Protein AF-A0A090W2B6-F1 (afdb_monomer_lite)

Foldseek 3Di:
DDDPPPPAQEKEKEFEFEQAPQQWGDWDQDCDDDPRHRFIGGDIDIDSDDDDPVVVVVVVCVDPQNPPFDWDKDWDDPAFPQPPDVRHTYGYTYIYIYGHDGDPTDRLVCVVVTRHPPVVVVVSVVVVD

InterPro domains:
  IPR015797 NUDIX hydrolase-like domain superfamily [SSF55811] (2-117)
  IPR029119 Adenine DNA glycosylase, C-terminal [PF14815] (16-124)
  IPR029119 Adenine DNA glycosylase, C-terminal [cd03431] (8-125)

Sequence (129 aa):
MKLKKLKVKQRYFNFLVFLSKDNKTILEKRKGKGIWQNLYQFPLIETDDNMAHNDFLKLVKAHSLLNGKTFELHQYNNVPKVHKLSHQHLNTTFWIVNIDLVENGVPFETITDYPVPILIGNFIEVFHF

Radius of gyration: 15.87 Å; chains: 1; bounding box: 38×32×52 Å

pLDDT: mean 79.12, std 14.89, range [37.44, 92.56]

Secondary structure (DSSP, 8-state):
----------EEEEEEEEEETTSEE--EE--SSSTTTT-EE--EEEESS---HHHHHHHHHHSTTTTT--EEEEE--SS---EEETTEEEEEEEEEEEES--TTPEEGGGGGGS---HHHHHHHHHHT-

Structure (mmCIF, N/CA/C/O backbone):
data_AF-A0A090W2B6-F1
#
_entry.id   AF-A0A090W2B6-F1
#
loop_
_atom_site.group_PDB
_atom_site.id
_atom_site.type_symbol
_atom_site.label_atom_id
_atom_site.label_alt_id
_atom_site.label_comp_id
_atom_site.label_asym_id
_atom_site.label_entity_id
_atom_site.label_seq_id
_atom_site.pdbx_PDB_ins_code
_atom_site.Cartn_x
_atom_site.Cartn_y
_atom_site.Cartn_z
_atom_site.occupancy
_atom_site.B_iso_or_equiv
_atom_site.auth_seq_id
_atom_site.auth_comp_id
_atom_site.auth_asym_id
_atom_site.auth_atom_id
_atom_site.pdbx_PDB_model_num
ATOM 1 N N . MET A 1 1 ? 26.112 -13.759 -34.110 1.00 40.75 1 MET A N 1
ATOM 2 C CA . MET A 1 1 ? 25.016 -14.370 -33.323 1.00 40.75 1 MET A CA 1
ATOM 3 C C . MET A 1 1 ? 24.517 -13.346 -32.305 1.00 40.75 1 MET A C 1
ATOM 5 O O . MET A 1 1 ? 25.321 -12.850 -31.528 1.00 40.75 1 MET A O 1
ATOM 9 N N . LYS A 1 2 ? 23.244 -12.929 -32.361 1.00 37.44 2 LYS A N 1
ATOM 10 C CA . LYS A 1 2 ? 22.683 -11.887 -31.476 1.00 37.44 2 LYS A CA 1
ATOM 11 C C . LYS A 1 2 ? 22.200 -12.525 -30.166 1.00 37.44 2 LYS A C 1
ATOM 13 O O . LYS A 1 2 ? 21.055 -12.961 -30.092 1.00 37.44 2 LYS A O 1
ATOM 18 N N . LEU A 1 3 ? 23.047 -12.573 -29.134 1.00 43.88 3 LEU A N 1
ATOM 19 C CA . LEU A 1 3 ? 22.583 -12.858 -27.772 1.00 43.88 3 LEU A CA 1
ATOM 20 C C . LEU A 1 3 ? 21.747 -11.661 -27.291 1.00 43.88 3 LEU A C 1
ATOM 22 O O . LEU A 1 3 ? 22.292 -10.630 -26.897 1.00 43.88 3 LEU A O 1
ATOM 26 N N . LYS A 1 4 ? 20.414 -11.775 -27.339 1.00 43.41 4 LYS A N 1
ATOM 27 C CA . LYS A 1 4 ? 19.516 -10.870 -26.608 1.00 43.41 4 LYS A CA 1
ATOM 28 C C . LYS A 1 4 ? 19.828 -11.047 -25.120 1.00 43.41 4 LYS A C 1
ATOM 30 O O . LYS A 1 4 ? 19.352 -11.997 -24.509 1.00 43.41 4 LYS A O 1
ATOM 35 N N . LYS A 1 5 ? 20.651 -10.159 -24.548 1.00 45.97 5 LYS A N 1
ATOM 36 C CA . LYS A 1 5 ? 20.820 -10.037 -23.094 1.00 45.97 5 LYS A CA 1
ATOM 37 C C . LYS A 1 5 ? 19.417 -9.969 -22.488 1.00 45.97 5 LYS A C 1
ATOM 39 O O . LYS A 1 5 ? 18.683 -9.022 -22.772 1.00 45.97 5 LYS A O 1
ATOM 44 N N . LEU A 1 6 ? 19.026 -10.986 -21.721 1.00 44.97 6 LEU A N 1
ATOM 45 C CA . LEU A 1 6 ? 17.820 -10.954 -20.899 1.00 44.97 6 LEU A CA 1
ATOM 46 C C . LEU A 1 6 ? 17.978 -9.750 -19.966 1.00 44.97 6 LEU A C 1
ATOM 48 O O . LEU A 1 6 ? 18.741 -9.812 -19.006 1.00 44.97 6 LEU A O 1
ATOM 52 N N . LYS A 1 7 ? 17.347 -8.616 -20.305 1.00 52.31 7 LYS A N 1
ATOM 53 C CA . LYS A 1 7 ? 17.281 -7.456 -19.414 1.00 52.31 7 LYS A CA 1
ATOM 54 C C . LYS A 1 7 ? 16.671 -7.969 -18.116 1.00 52.31 7 LYS A C 1
ATOM 56 O O . LYS A 1 7 ? 15.513 -8.387 -18.122 1.00 52.31 7 LYS A O 1
ATOM 61 N N . VAL A 1 8 ? 17.458 -7.989 -17.043 1.00 54.78 8 VAL A N 1
ATOM 62 C CA . VAL A 1 8 ? 16.961 -8.267 -15.696 1.00 54.78 8 VAL A CA 1
ATOM 63 C C . VAL A 1 8 ? 15.831 -7.272 -15.458 1.00 54.78 8 VAL A C 1
ATOM 65 O O . VAL A 1 8 ? 16.079 -6.070 -15.382 1.00 54.78 8 VAL A O 1
ATOM 68 N N . LYS A 1 9 ? 14.585 -7.754 -15.445 1.00 61.16 9 LYS A N 1
ATOM 69 C CA . LYS A 1 9 ? 13.432 -6.914 -15.130 1.00 61.16 9 LYS A CA 1
ATOM 70 C C . LYS A 1 9 ? 13.522 -6.606 -13.644 1.00 61.16 9 LYS A C 1
ATOM 72 O O . LYS A 1 9 ? 13.334 -7.501 -12.821 1.00 61.16 9 LYS A O 1
ATOM 77 N N . GLN A 1 10 ? 13.887 -5.374 -13.321 1.00 70.19 10 GLN A N 1
ATOM 78 C CA . GLN A 1 10 ? 13.761 -4.873 -11.963 1.00 70.19 10 GLN A CA 1
ATOM 79 C C . GLN A 1 10 ? 12.274 -4.644 -11.712 1.00 70.19 10 GLN A C 1
ATOM 81 O O . GLN A 1 10 ? 11.569 -4.147 -12.586 1.00 70.19 10 GLN A O 1
ATOM 86 N N . ARG A 1 11 ? 11.778 -5.090 -10.562 1.00 77.62 11 ARG A N 1
ATOM 87 C CA . ARG A 1 11 ? 10.401 -4.826 -10.149 1.00 77.62 11 ARG A CA 1
ATOM 88 C C . ARG A 1 11 ? 10.433 -4.077 -8.839 1.00 77.62 11 ARG A C 1
ATOM 90 O O . ARG A 1 11 ? 11.112 -4.499 -7.899 1.00 77.62 11 ARG A O 1
ATOM 97 N N . TYR A 1 12 ? 9.696 -2.982 -8.797 1.00 83.88 12 TYR A N 1
ATOM 98 C CA . TYR A 1 12 ? 9.576 -2.129 -7.632 1.00 83.88 12 TYR A CA 1
ATOM 99 C C . TYR A 1 12 ? 8.179 -2.299 -7.060 1.00 83.88 12 TYR A C 1
ATOM 101 O O . TYR A 1 12 ? 7.176 -2.051 -7.723 1.00 83.88 12 TYR A O 1
ATOM 109 N N . PHE A 1 13 ? 8.130 -2.811 -5.842 1.00 86.62 13 PHE A N 1
ATOM 110 C CA . PHE A 1 13 ? 6.922 -3.102 -5.099 1.00 86.62 13 PHE A CA 1
ATOM 111 C C . PHE A 1 13 ? 6.728 -1.982 -4.088 1.00 86.62 13 PHE A C 1
ATOM 113 O O . PHE A 1 13 ? 7.403 -1.938 -3.059 1.00 86.62 13 PHE A O 1
ATOM 120 N N . ASN A 1 14 ? 5.828 -1.060 -4.408 1.00 89.19 14 ASN A N 1
ATOM 121 C CA . ASN A 1 14 ? 5.526 0.087 -3.570 1.00 89.19 14 ASN A CA 1
ATOM 122 C C . ASN A 1 14 ? 4.269 -0.203 -2.749 1.00 89.19 14 ASN A C 1
ATOM 124 O O . ASN A 1 14 ? 3.153 -0.067 -3.250 1.00 89.19 14 ASN A O 1
ATOM 128 N N . PHE A 1 15 ? 4.453 -0.646 -1.509 1.00 90.75 15 PHE A N 1
ATOM 129 C CA . PHE A 1 15 ? 3.357 -0.904 -0.580 1.00 90.75 15 PHE A CA 1
ATOM 130 C C . PHE A 1 15 ? 2.839 0.412 -0.004 1.00 90.75 15 PHE A C 1
ATOM 132 O O . PHE A 1 15 ? 3.619 1.202 0.526 1.00 90.75 15 PHE A O 1
ATOM 139 N N . LEU A 1 16 ? 1.531 0.630 -0.098 1.00 92.00 16 LEU A N 1
ATOM 140 C CA . LEU A 1 16 ? 0.827 1.786 0.440 1.00 92.00 16 LEU A CA 1
ATOM 141 C C . LEU A 1 16 ? 0.228 1.429 1.799 1.00 92.00 16 LEU A C 1
ATOM 143 O O . LEU A 1 16 ? -0.776 0.726 1.890 1.00 92.00 16 LEU A O 1
ATOM 147 N N . VAL A 1 17 ? 0.846 1.919 2.861 1.00 91.81 17 VAL A N 1
ATOM 148 C CA . VAL A 1 17 ? 0.386 1.736 4.234 1.00 91.81 17 VAL A CA 1
ATOM 149 C C . VAL A 1 17 ? -0.529 2.899 4.572 1.00 91.81 17 VAL A C 1
ATOM 151 O O . VAL A 1 17 ? -0.070 4.007 4.836 1.00 91.81 17 VAL A O 1
ATOM 154 N N . PHE A 1 18 ? -1.832 2.656 4.524 1.00 91.88 18 PHE A N 1
ATOM 155 C CA . PHE A 1 18 ? -2.822 3.668 4.872 1.00 91.88 18 PHE A CA 1
ATOM 156 C C . PHE A 1 18 ? -2.901 3.804 6.387 1.00 91.88 18 PHE A C 1
ATOM 158 O O . PHE A 1 18 ? -3.042 2.794 7.076 1.00 91.88 18 PHE A O 1
ATOM 165 N N . LEU A 1 19 ? -2.836 5.037 6.874 1.00 91.50 19 LEU A N 1
ATOM 166 C CA . LEU A 1 19 ? -3.072 5.386 8.267 1.00 91.50 19 LEU A CA 1
ATOM 167 C C . LEU A 1 19 ? -4.182 6.424 8.304 1.00 91.50 19 LEU A C 1
ATOM 169 O O . LEU A 1 19 ? -3.994 7.574 7.899 1.00 91.50 19 LEU A O 1
ATOM 173 N N . SER A 1 20 ? -5.361 5.988 8.736 1.00 91.69 20 SER A N 1
ATOM 174 C CA . SER A 1 20 ? -6.463 6.900 8.997 1.00 91.69 20 SER A CA 1
ATOM 175 C C . SER A 1 20 ? -6.362 7.523 10.388 1.00 91.69 20 SER A C 1
ATOM 177 O O . SER A 1 20 ? -5.716 6.969 11.280 1.00 91.69 20 SER A O 1
ATOM 179 N N . LYS A 1 21 ? -7.058 8.643 10.613 1.00 89.44 21 LYS A N 1
ATOM 180 C CA . LYS A 1 21 ? -7.152 9.261 11.950 1.00 89.44 21 LYS A CA 1
ATOM 181 C C . LYS A 1 21 ? -7.764 8.337 13.005 1.00 89.44 21 LYS A C 1
ATOM 183 O O . LYS A 1 21 ? -7.500 8.505 14.189 1.00 89.44 21 LYS A O 1
ATOM 188 N N . ASP A 1 22 ? -8.576 7.373 12.581 1.00 89.81 22 ASP A N 1
ATOM 189 C CA . ASP A 1 22 ? -9.164 6.336 13.426 1.00 89.81 22 ASP A CA 1
ATOM 190 C C . ASP A 1 22 ? -8.301 5.060 13.529 1.00 89.81 22 ASP A C 1
ATOM 192 O O . ASP A 1 22 ? -8.822 3.998 13.861 1.00 89.81 22 ASP A O 1
ATOM 196 N N . ASN A 1 23 ? -6.993 5.154 13.251 1.00 88.94 23 ASN A N 1
ATOM 197 C CA . ASN A 1 23 ? -6.020 4.056 13.320 1.00 88.94 23 ASN A CA 1
ATOM 198 C C . ASN A 1 23 ? -6.418 2.823 12.493 1.00 88.94 23 ASN A C 1
ATOM 200 O O . ASN A 1 23 ? -6.208 1.678 12.904 1.00 88.94 23 ASN A O 1
ATOM 204 N N . LYS A 1 24 ? -6.984 3.039 11.302 1.00 91.56 24 LYS A N 1
ATOM 205 C CA . LYS A 1 24 ? -7.286 1.969 10.348 1.00 91.56 24 LYS A CA 1
ATOM 206 C C . LYS A 1 24 ? -6.357 1.997 9.148 1.00 91.56 24 LYS A C 1
ATOM 208 O O . LYS A 1 24 ? -5.812 3.029 8.761 1.00 91.56 24 LYS A O 1
ATOM 213 N N . THR A 1 25 ? -6.240 0.831 8.528 1.00 92.19 25 THR A N 1
ATOM 214 C CA . THR A 1 25 ? -5.490 0.610 7.298 1.00 92.19 25 THR A CA 1
ATOM 215 C C . THR A 1 25 ? -6.298 -0.179 6.280 1.00 92.19 25 THR A C 1
ATOM 217 O O . THR A 1 25 ? -7.362 -0.707 6.589 1.00 92.19 25 THR A O 1
ATOM 220 N N . ILE A 1 26 ? -5.770 -0.311 5.068 1.00 92.00 26 ILE A N 1
ATOM 221 C CA . ILE A 1 26 ? -6.351 -1.146 4.016 1.00 92.00 26 ILE A CA 1
ATOM 222 C C . ILE A 1 26 ? -5.492 -2.393 3.858 1.00 92.00 26 ILE A C 1
ATOM 224 O O . ILE A 1 26 ? -4.279 -2.293 3.685 1.00 92.00 26 ILE A O 1
ATOM 228 N N . LEU A 1 27 ? -6.134 -3.560 3.850 1.00 90.44 27 LEU A N 1
ATOM 229 C CA . LEU A 1 27 ? -5.514 -4.815 3.447 1.00 90.44 27 LEU A CA 1
ATOM 230 C C . LEU A 1 27 ? -6.302 -5.437 2.301 1.00 90.44 27 LEU A C 1
ATOM 232 O O . LEU A 1 27 ? -7.529 -5.509 2.325 1.00 90.44 27 LEU A O 1
ATOM 236 N N . GLU A 1 28 ? -5.581 -5.961 1.321 1.00 89.88 28 GLU A N 1
ATOM 237 C CA . GLU A 1 28 ? -6.136 -6.683 0.191 1.00 89.88 28 GLU A CA 1
ATOM 238 C C . GLU A 1 28 ? -5.641 -8.126 0.208 1.00 89.88 28 GLU A C 1
ATOM 240 O O . GLU A 1 28 ? -4.446 -8.412 0.331 1.00 89.88 28 GLU A O 1
ATOM 245 N N . LYS A 1 29 ? -6.571 -9.072 0.053 1.00 88.94 29 LYS A N 1
ATOM 246 C CA . LYS A 1 29 ? -6.217 -10.484 -0.079 1.00 88.94 29 LYS A CA 1
ATOM 247 C C . LYS A 1 29 ? -5.702 -10.752 -1.485 1.00 88.94 29 LYS A C 1
ATOM 249 O O . LYS A 1 29 ? -6.423 -10.588 -2.473 1.00 88.94 29 LYS A O 1
ATOM 254 N N . ARG A 1 30 ? -4.472 -11.245 -1.589 1.00 84.81 30 ARG A N 1
ATOM 255 C CA . ARG A 1 30 ? -3.848 -11.545 -2.875 1.00 84.81 30 ARG A CA 1
ATOM 256 C C . ARG A 1 30 ? -4.459 -12.815 -3.485 1.00 84.81 30 ARG A C 1
ATOM 258 O O . ARG A 1 30 ? -4.242 -13.929 -3.009 1.00 84.81 30 ARG A O 1
ATOM 265 N N . LYS A 1 31 ? -5.211 -12.649 -4.579 1.00 78.44 31 LYS A N 1
ATOM 266 C CA . LYS A 1 31 ? -5.887 -13.748 -5.305 1.00 78.44 31 LYS A CA 1
ATOM 267 C C . LYS A 1 31 ? -5.032 -14.408 -6.402 1.00 78.44 31 LYS A C 1
ATOM 269 O O . LYS A 1 31 ? -5.463 -15.380 -7.013 1.00 78.44 31 LYS A O 1
ATOM 274 N N . GLY A 1 32 ? -3.835 -13.886 -6.679 1.00 76.62 32 GLY A N 1
ATOM 275 C CA . GLY A 1 32 ? -2.955 -14.391 -7.740 1.00 76.62 32 GLY A CA 1
ATOM 276 C C . GLY A 1 32 ? -2.184 -15.661 -7.360 1.00 76.62 32 GLY A C 1
ATOM 277 O O . GLY A 1 32 ? -1.883 -15.881 -6.189 1.00 76.62 32 GLY A O 1
ATOM 278 N N . LYS A 1 33 ? -1.795 -16.463 -8.362 1.00 66.94 33 LYS A N 1
ATOM 279 C CA . LYS A 1 33 ? -0.889 -17.614 -8.184 1.00 66.94 33 LYS A CA 1
ATOM 280 C C . LYS A 1 33 ? 0.518 -17.122 -7.806 1.00 66.94 33 LYS A C 1
ATOM 282 O O . LYS A 1 33 ? 1.056 -16.234 -8.467 1.00 66.94 33 LYS A O 1
ATOM 287 N N . GLY A 1 34 ? 1.113 -17.667 -6.745 1.00 68.94 34 GLY A N 1
ATOM 288 C CA . GLY A 1 34 ? 2.475 -17.331 -6.306 1.00 68.94 34 GLY A CA 1
ATOM 289 C C . GLY A 1 34 ? 2.721 -17.602 -4.820 1.00 68.94 34 GLY A C 1
ATOM 290 O O . GLY A 1 34 ? 1.835 -18.079 -4.122 1.00 68.94 34 GLY A O 1
ATOM 291 N N . ILE A 1 35 ? 3.916 -17.247 -4.332 1.00 65.75 35 ILE A N 1
ATOM 292 C CA . ILE A 1 35 ? 4.361 -17.503 -2.944 1.00 65.75 35 ILE A CA 1
ATOM 293 C C . ILE A 1 35 ? 3.524 -16.794 -1.865 1.00 65.75 35 ILE A C 1
ATOM 295 O O . ILE A 1 35 ? 3.564 -17.185 -0.707 1.00 65.75 35 ILE A O 1
ATOM 299 N N . TRP A 1 36 ? 2.763 -15.764 -2.243 1.00 74.12 36 TRP A N 1
ATOM 300 C CA . TRP A 1 36 ? 1.884 -15.003 -1.345 1.00 74.12 36 TRP A CA 1
ATOM 301 C C . TRP A 1 36 ? 0.402 -15.166 -1.690 1.00 74.12 36 TRP A C 1
ATOM 303 O O . TRP A 1 36 ? -0.410 -14.287 -1.414 1.00 74.12 36 TRP A O 1
ATOM 313 N N . GLN A 1 37 ? 0.033 -16.259 -2.360 1.00 80.38 37 GLN A N 1
ATOM 314 C CA . GLN A 1 37 ? -1.371 -16.564 -2.621 1.00 80.38 37 GLN A CA 1
ATOM 315 C C . GLN A 1 37 ? -2.132 -16.729 -1.297 1.00 80.38 37 GLN A C 1
ATOM 317 O O . GLN A 1 37 ? -1.634 -17.365 -0.375 1.00 80.38 37 GLN A O 1
ATOM 322 N N . ASN A 1 38 ? -3.347 -16.177 -1.220 1.00 84.75 38 ASN A N 1
ATOM 323 C CA . ASN A 1 38 ? -4.208 -16.177 -0.029 1.00 84.75 38 ASN A CA 1
ATOM 324 C C . ASN A 1 38 ? -3.685 -15.397 1.186 1.00 84.75 38 ASN A C 1
ATOM 326 O O . ASN A 1 38 ? -4.366 -15.404 2.211 1.00 84.75 38 ASN A O 1
ATOM 330 N N . LEU A 1 39 ? -2.559 -14.690 1.065 1.00 89.19 39 LEU A N 1
ATOM 331 C CA . LEU A 1 39 ? -2.083 -13.781 2.102 1.00 89.19 39 LEU A CA 1
ATOM 332 C C . LEU A 1 39 ? -2.685 -12.386 1.929 1.00 89.19 39 LEU A C 1
ATOM 334 O O . LEU A 1 39 ? -3.030 -11.965 0.818 1.00 89.19 39 LEU A O 1
ATOM 338 N N . TYR A 1 40 ? -2.802 -11.681 3.046 1.00 90.81 40 TYR A N 1
ATOM 339 C CA . TYR A 1 40 ? -3.202 -10.283 3.090 1.00 90.81 40 TYR A CA 1
ATOM 340 C C . TYR A 1 40 ? -1.972 -9.399 2.923 1.00 90.81 40 TYR A C 1
ATOM 342 O O . TYR A 1 40 ? -0.901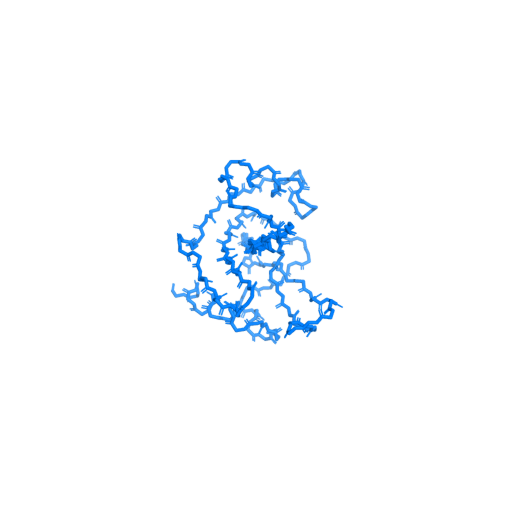 -9.687 3.453 1.00 90.81 40 TYR A O 1
ATOM 350 N N . GLN A 1 41 ? -2.118 -8.331 2.152 1.00 90.56 41 GLN A N 1
ATOM 351 C CA . GLN A 1 41 ? -1.060 -7.357 1.936 1.00 90.56 41 GLN A CA 1
ATOM 352 C C . GLN A 1 41 ? -1.638 -5.949 1.867 1.00 90.56 41 GLN A C 1
ATOM 354 O O . GLN A 1 41 ? -2.812 -5.775 1.551 1.00 90.56 41 GLN A O 1
ATOM 359 N N . PHE A 1 42 ? -0.803 -4.946 2.115 1.00 91.75 42 PHE A N 1
ATOM 360 C CA . PHE A 1 42 ? -1.149 -3.564 1.806 1.00 91.75 42 PHE A CA 1
ATOM 361 C C . PHE A 1 42 ? -1.374 -3.377 0.297 1.00 91.75 42 PHE A C 1
ATOM 363 O O . PHE A 1 42 ? -0.749 -4.102 -0.494 1.00 91.75 42 PHE A O 1
ATOM 370 N N . PRO A 1 43 ? -2.208 -2.403 -0.116 1.00 91.25 43 PRO A N 1
ATOM 371 C CA . PRO A 1 43 ? -2.335 -2.029 -1.516 1.00 91.25 43 PRO A CA 1
ATOM 372 C C . PRO A 1 43 ? -0.967 -1.758 -2.131 1.00 91.25 43 PRO A C 1
ATOM 374 O O . PRO A 1 43 ? -0.118 -1.089 -1.542 1.00 91.25 43 PRO A O 1
ATOM 377 N N . LEU A 1 44 ? -0.732 -2.335 -3.302 1.00 89.00 44 LEU A N 1
ATOM 378 C CA . LEU A 1 44 ? 0.582 -2.387 -3.930 1.00 89.00 44 LEU A CA 1
ATOM 379 C C . LEU A 1 44 ? 0.535 -1.693 -5.287 1.00 89.00 44 LEU A C 1
ATOM 381 O O . LEU A 1 44 ? -0.270 -2.059 -6.139 1.00 89.00 44 LEU A O 1
ATOM 385 N N . ILE A 1 45 ? 1.468 -0.770 -5.518 1.00 88.94 45 ILE A N 1
ATOM 386 C CA . ILE A 1 45 ? 1.736 -0.213 -6.845 1.00 88.94 45 ILE A CA 1
ATOM 387 C C . ILE A 1 45 ? 3.045 -0.808 -7.370 1.00 88.94 45 ILE A C 1
ATOM 389 O O . ILE A 1 45 ? 4.132 -0.540 -6.849 1.00 88.94 45 ILE A O 1
ATOM 393 N N . GLU A 1 46 ? 2.942 -1.628 -8.412 1.00 85.81 46 GLU A N 1
ATOM 394 C CA . GLU A 1 46 ? 4.100 -2.185 -9.111 1.00 85.81 46 GLU A CA 1
ATOM 395 C C . GLU A 1 46 ? 4.617 -1.181 -10.152 1.00 85.81 46 GLU A C 1
ATOM 397 O O . GLU A 1 46 ? 3.857 -0.720 -11.003 1.00 85.81 46 GLU A O 1
ATOM 402 N N . THR A 1 47 ? 5.912 -0.857 -10.104 1.00 83.94 47 THR A N 1
ATOM 403 C CA . THR A 1 47 ? 6.584 -0.050 -11.135 1.00 83.94 47 THR A CA 1
ATOM 404 C C . THR A 1 47 ? 7.759 -0.813 -11.749 1.00 83.94 47 THR A C 1
ATOM 406 O O . THR A 1 47 ? 8.428 -1.615 -11.089 1.00 83.94 47 THR A O 1
ATOM 409 N N . ASP A 1 48 ? 8.005 -0.584 -13.041 1.00 79.81 48 ASP A N 1
ATOM 410 C CA . ASP A 1 48 ? 9.117 -1.204 -13.777 1.00 79.81 48 ASP A CA 1
ATOM 411 C C . ASP A 1 48 ? 10.475 -0.526 -13.505 1.00 79.81 48 ASP A C 1
ATOM 413 O O . ASP A 1 48 ? 11.517 -1.094 -13.826 1.00 79.81 48 ASP A O 1
ATOM 417 N N . ASP A 1 49 ? 10.473 0.673 -12.912 1.00 75.19 49 ASP A N 1
ATOM 418 C CA . ASP A 1 49 ? 11.675 1.451 -12.595 1.00 75.19 49 ASP A CA 1
ATOM 419 C C . ASP A 1 49 ? 11.528 2.214 -11.262 1.00 75.19 49 ASP A C 1
ATOM 421 O O . ASP A 1 49 ? 10.421 2.311 -10.708 1.00 75.19 49 ASP A O 1
ATOM 425 N N . ASN A 1 50 ? 12.643 2.745 -10.746 1.00 71.50 50 ASN A N 1
ATOM 426 C CA . ASN A 1 50 ? 12.652 3.603 -9.568 1.00 71.50 50 ASN A CA 1
ATOM 427 C C . ASN A 1 50 ? 12.141 4.988 -9.973 1.00 71.50 50 ASN A C 1
ATOM 429 O O . ASN A 1 50 ? 12.856 5.796 -10.565 1.00 71.50 50 ASN A O 1
ATOM 433 N N . MET A 1 51 ? 10.873 5.242 -9.683 1.00 76.75 51 MET A N 1
ATOM 434 C CA . MET A 1 51 ? 10.230 6.496 -10.032 1.00 76.75 51 MET A CA 1
ATOM 435 C C . MET A 1 51 ? 10.531 7.565 -8.977 1.00 76.75 51 MET A C 1
ATOM 437 O O . MET A 1 51 ? 10.490 7.299 -7.776 1.00 76.75 51 MET A O 1
ATOM 441 N N . ALA A 1 52 ? 10.787 8.797 -9.421 1.00 82.44 52 ALA A N 1
ATOM 442 C CA . ALA A 1 52 ? 10.934 9.928 -8.515 1.00 82.44 52 ALA A CA 1
ATOM 443 C C . ALA A 1 52 ? 9.661 10.117 -7.673 1.00 82.44 52 ALA A C 1
ATOM 445 O O . ALA A 1 52 ? 8.546 9.938 -8.171 1.00 82.44 52 ALA A O 1
ATOM 446 N N . HIS A 1 53 ? 9.824 10.549 -6.419 1.00 83.06 53 HIS A N 1
ATOM 447 C CA . HIS A 1 53 ? 8.724 10.745 -5.466 1.00 83.06 53 HIS A CA 1
ATOM 448 C C . HIS A 1 53 ? 7.533 11.503 -6.071 1.00 83.06 53 HIS A C 1
ATOM 450 O O . HIS A 1 53 ? 6.385 11.105 -5.905 1.00 83.06 53 HIS A O 1
ATOM 456 N N . ASN A 1 54 ? 7.807 12.576 -6.818 1.00 85.69 54 ASN A N 1
ATOM 457 C CA . ASN A 1 54 ? 6.772 13.446 -7.368 1.00 85.69 54 ASN A CA 1
ATOM 458 C C . ASN A 1 54 ? 5.939 12.772 -8.473 1.00 85.69 54 ASN A C 1
ATOM 460 O O . ASN A 1 54 ? 4.753 13.063 -8.620 1.00 85.69 54 ASN A O 1
ATOM 464 N N . ASP A 1 55 ? 6.543 11.871 -9.249 1.00 87.31 55 ASP A N 1
ATOM 465 C CA . ASP A 1 55 ? 5.835 11.101 -10.273 1.00 87.31 55 ASP A CA 1
ATOM 466 C C . ASP A 1 55 ? 5.088 9.920 -9.653 1.00 87.31 55 ASP A C 1
ATOM 468 O O . ASP A 1 55 ? 3.935 9.667 -10.009 1.00 87.31 55 ASP A O 1
ATOM 472 N N . PHE A 1 56 ? 5.679 9.276 -8.641 1.00 87.75 56 PHE A N 1
ATOM 473 C CA . PHE A 1 56 ? 4.989 8.253 -7.864 1.00 87.75 56 PHE A CA 1
ATOM 474 C C . PHE A 1 56 ? 3.754 8.830 -7.156 1.00 87.75 56 PHE A C 1
ATOM 476 O O . PHE A 1 56 ? 2.678 8.241 -7.216 1.00 87.75 56 PHE A O 1
ATOM 483 N N . LEU A 1 57 ? 3.853 10.038 -6.592 1.00 88.19 57 LEU A N 1
ATOM 484 C CA . LEU A 1 57 ? 2.723 10.743 -5.988 1.00 88.19 57 LEU A CA 1
ATOM 485 C C . LEU A 1 57 ? 1.558 10.932 -6.972 1.00 88.19 57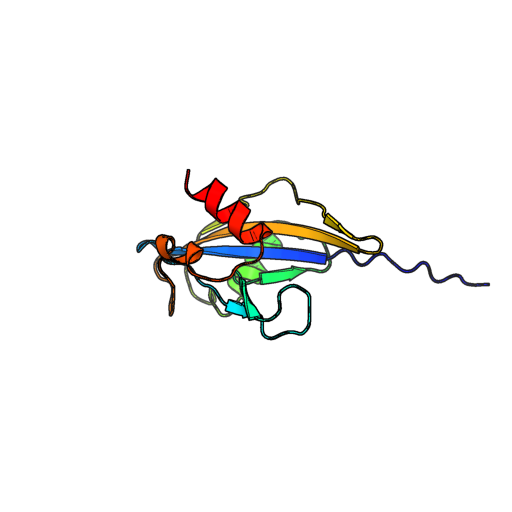 LEU A C 1
ATOM 487 O O . LEU A 1 57 ? 0.404 10.827 -6.567 1.00 88.19 57 LEU A O 1
ATOM 491 N N . LYS A 1 58 ? 1.820 11.174 -8.264 1.00 88.69 58 LYS A N 1
ATOM 492 C CA . LYS A 1 58 ? 0.753 11.263 -9.280 1.00 88.69 58 LYS A CA 1
ATOM 493 C C . LYS A 1 58 ? 0.048 9.920 -9.472 1.00 88.69 58 LYS A C 1
ATOM 495 O O . LYS A 1 58 ? -1.176 9.901 -9.558 1.00 88.69 58 LYS A O 1
ATOM 500 N N . LEU A 1 59 ? 0.796 8.811 -9.499 1.00 88.50 59 LEU A N 1
ATOM 501 C CA . LEU A 1 59 ? 0.223 7.460 -9.575 1.00 88.50 59 LEU A CA 1
ATOM 502 C C . LEU A 1 59 ? -0.633 7.148 -8.347 1.00 88.50 59 LEU A C 1
ATOM 504 O O . LEU A 1 59 ? -1.746 6.651 -8.485 1.00 88.50 59 LEU A O 1
ATOM 508 N N . VAL A 1 60 ? -0.140 7.496 -7.157 1.00 88.75 60 VAL A N 1
ATOM 509 C CA . VAL A 1 60 ? -0.867 7.327 -5.894 1.00 88.75 60 VAL A CA 1
ATOM 510 C C . VAL A 1 60 ? -2.149 8.168 -5.887 1.00 88.75 60 VAL A C 1
ATOM 512 O O . VAL A 1 60 ? -3.205 7.652 -5.543 1.00 88.75 60 VAL A O 1
ATOM 515 N N . LYS A 1 61 ? -2.102 9.427 -6.346 1.00 88.00 61 LYS A N 1
ATOM 516 C CA . LYS A 1 61 ? -3.293 10.292 -6.483 1.00 88.00 61 LYS A CA 1
ATOM 517 C C . LYS A 1 61 ? -4.326 9.737 -7.465 1.00 88.00 61 LYS A C 1
ATOM 519 O O . LYS A 1 61 ? -5.519 9.915 -7.251 1.00 88.00 61 LYS A O 1
ATOM 524 N N . ALA A 1 62 ? -3.875 9.079 -8.531 1.00 87.44 62 ALA A N 1
ATOM 525 C CA . ALA A 1 62 ? -4.745 8.432 -9.510 1.00 87.44 62 ALA A CA 1
ATOM 526 C C . ALA A 1 62 ? -5.246 7.046 -9.057 1.00 87.44 62 ALA A C 1
ATOM 528 O O . ALA A 1 62 ? -6.095 6.453 -9.725 1.00 87.44 62 ALA A O 1
ATOM 529 N N . HIS A 1 63 ? -4.731 6.513 -7.945 1.00 88.00 63 HIS A N 1
ATOM 530 C CA . HIS A 1 63 ? -5.140 5.219 -7.417 1.00 88.00 63 HIS A CA 1
ATOM 531 C C . HIS A 1 63 ? -6.599 5.273 -6.953 1.00 88.00 63 HIS A C 1
ATOM 533 O O . HIS A 1 63 ? -7.014 6.220 -6.287 1.00 88.00 63 HIS A O 1
ATOM 539 N N . SER A 1 64 ? -7.382 4.235 -7.247 1.00 85.94 64 SER A N 1
ATOM 540 C CA . SER A 1 64 ? -8.824 4.189 -6.951 1.00 85.94 64 SER A CA 1
ATOM 541 C C . SER A 1 64 ? -9.161 4.452 -5.478 1.00 85.94 64 SER A C 1
ATOM 543 O O . SER A 1 64 ? -10.177 5.070 -5.183 1.00 85.94 64 SER A O 1
ATOM 545 N N . LEU A 1 65 ? -8.287 4.030 -4.562 1.00 83.88 65 LEU A N 1
ATOM 546 C CA . LEU A 1 65 ? -8.441 4.224 -3.113 1.00 83.88 65 LEU A CA 1
ATOM 547 C C . LEU A 1 65 ? -8.251 5.682 -2.646 1.00 83.88 65 LEU A C 1
ATOM 549 O O . LEU A 1 65 ? -8.703 6.034 -1.557 1.00 83.88 65 LEU A O 1
ATOM 553 N N . LEU A 1 66 ? -7.575 6.513 -3.445 1.00 84.69 66 LEU A N 1
ATOM 554 C CA . LEU A 1 66 ? -7.155 7.879 -3.095 1.00 84.69 66 LEU A CA 1
ATOM 555 C C . LEU A 1 66 ? -7.664 8.948 -4.060 1.00 84.69 66 LEU A C 1
ATOM 557 O O . LEU A 1 66 ? -7.501 10.140 -3.798 1.00 84.69 66 LEU A O 1
ATOM 561 N N . ASN A 1 67 ? -8.285 8.539 -5.163 1.00 84.62 67 ASN A N 1
ATOM 562 C CA . ASN A 1 67 ? -8.798 9.452 -6.166 1.00 84.62 67 ASN A CA 1
ATOM 563 C C . ASN A 1 67 ? -9.804 10.434 -5.542 1.00 84.62 67 ASN A C 1
ATOM 565 O O . ASN A 1 67 ? -10.822 10.027 -4.985 1.00 84.62 67 ASN A O 1
ATOM 569 N N . GLY A 1 68 ? -9.500 11.731 -5.624 1.00 82.81 68 GLY A N 1
ATOM 570 C CA . GLY A 1 68 ? -10.327 12.798 -5.053 1.00 82.81 68 GLY A CA 1
ATOM 571 C C . GLY A 1 68 ? -10.234 12.962 -3.530 1.00 82.81 68 GLY A C 1
ATOM 572 O O . GLY A 1 68 ? -10.987 13.760 -2.979 1.00 82.81 68 GLY A O 1
ATOM 573 N N . LYS A 1 69 ? -9.327 12.249 -2.846 1.00 86.44 69 LYS A N 1
ATOM 574 C CA . LYS A 1 69 ? -9.101 12.384 -1.399 1.00 86.44 69 LYS A CA 1
ATOM 575 C C . LYS A 1 69 ? -7.837 13.194 -1.107 1.00 86.44 69 LYS A C 1
ATOM 577 O O . LYS A 1 69 ? -6.864 13.149 -1.860 1.00 86.44 69 LYS A O 1
ATOM 582 N N . THR A 1 70 ? -7.844 13.914 0.010 1.00 89.06 70 THR A N 1
ATOM 583 C CA . THR A 1 70 ? -6.651 14.581 0.546 1.00 89.06 70 THR A CA 1
ATOM 584 C C . THR A 1 70 ? -5.865 13.589 1.392 1.00 89.06 70 THR A C 1
ATOM 586 O O . THR A 1 70 ? -6.440 12.905 2.237 1.00 89.06 70 THR A O 1
ATOM 589 N N . PHE A 1 71 ? -4.561 13.499 1.154 1.00 92.12 71 PHE A N 1
ATOM 590 C CA . PHE A 1 71 ? -3.663 12.624 1.897 1.00 92.12 71 PHE A CA 1
ATOM 591 C C . PHE A 1 71 ? -2.236 13.174 1.883 1.00 92.12 71 PHE A C 1
ATOM 593 O O . PHE A 1 71 ? -1.866 13.937 0.985 1.00 92.12 71 PHE A O 1
ATOM 600 N N . GLU A 1 72 ? -1.426 12.734 2.839 1.00 91.50 72 GLU A N 1
ATOM 601 C CA . GLU A 1 72 ? 0.016 12.973 2.868 1.00 91.50 72 GLU A CA 1
ATOM 602 C C . GLU A 1 72 ? 0.763 11.666 2.598 1.00 91.50 72 GLU A C 1
ATOM 604 O O . GLU A 1 72 ? 0.414 10.618 3.140 1.00 91.50 72 GLU A O 1
ATOM 609 N N . LEU A 1 73 ? 1.777 11.718 1.733 1.00 90.81 73 LEU A N 1
ATOM 610 C CA . LEU A 1 73 ? 2.564 10.557 1.326 1.00 90.81 73 LEU A CA 1
ATOM 611 C C . LEU A 1 73 ? 3.990 10.681 1.861 1.00 90.81 73 LEU A C 1
ATOM 613 O O . LEU A 1 73 ? 4.729 11.574 1.449 1.00 90.81 73 LEU A O 1
ATOM 617 N N . HIS A 1 74 ? 4.408 9.741 2.703 1.00 88.56 74 HIS A N 1
ATOM 618 C CA . HIS A 1 74 ? 5.759 9.693 3.257 1.00 88.56 74 HIS A CA 1
ATOM 619 C C . HIS A 1 74 ? 6.441 8.382 2.888 1.00 88.56 74 HIS A C 1
ATOM 621 O O . HIS A 1 74 ? 5.864 7.305 3.008 1.00 88.56 74 HIS A O 1
ATOM 627 N N . GLN A 1 75 ? 7.695 8.447 2.453 1.00 86.94 75 GLN A N 1
ATOM 628 C CA . GLN A 1 75 ? 8.487 7.242 2.238 1.00 86.94 75 GLN A CA 1
ATOM 629 C C . GLN A 1 75 ? 9.014 6.741 3.586 1.00 86.94 75 GLN A C 1
ATOM 631 O O . GLN A 1 75 ? 9.760 7.458 4.246 1.00 86.94 75 GLN A O 1
ATOM 636 N N . TYR A 1 76 ? 8.649 5.523 3.990 1.00 82.00 76 TYR A N 1
ATOM 637 C CA . TYR A 1 76 ? 9.093 4.956 5.266 1.00 82.00 76 TYR A CA 1
ATOM 638 C C . TYR A 1 76 ? 10.504 4.365 5.171 1.00 82.00 76 TYR A C 1
ATOM 640 O O . TYR A 1 76 ? 11.376 4.663 5.980 1.00 82.00 76 TYR A O 1
ATOM 648 N N . ASN A 1 77 ? 10.764 3.561 4.136 1.00 68.06 77 ASN A N 1
ATOM 649 C CA . ASN A 1 77 ? 12.057 2.900 3.963 1.00 68.06 77 ASN A CA 1
ATOM 650 C C . ASN A 1 77 ? 12.903 3.622 2.912 1.00 68.06 77 ASN A C 1
ATOM 652 O O . ASN A 1 77 ? 12.558 3.627 1.729 1.00 68.06 77 ASN A O 1
ATOM 656 N N . ASN A 1 78 ? 14.043 4.181 3.331 1.00 52.56 78 ASN A N 1
ATOM 657 C CA . ASN A 1 78 ? 15.008 4.817 2.425 1.00 52.56 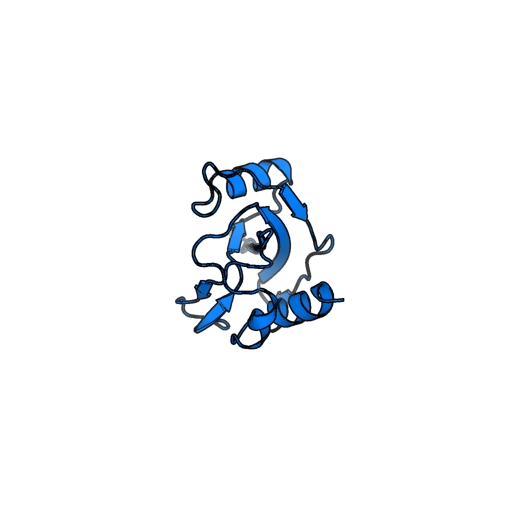78 ASN A CA 1
ATOM 658 C C . ASN A 1 78 ? 15.961 3.803 1.754 1.00 52.56 78 ASN A C 1
ATOM 660 O O . ASN A 1 78 ? 16.688 4.146 0.826 1.00 52.56 78 ASN A O 1
ATOM 664 N N . VAL A 1 79 ? 15.953 2.539 2.201 1.00 47.69 79 VAL A N 1
ATOM 665 C CA . VAL A 1 79 ? 16.771 1.466 1.621 1.00 47.69 79 VAL A CA 1
ATOM 666 C C . VAL A 1 79 ? 15.856 0.327 1.163 1.00 47.69 79 VAL A C 1
ATOM 668 O O . VAL A 1 79 ? 15.279 -0.362 2.009 1.00 47.69 79 VAL A O 1
ATOM 671 N N . PRO A 1 80 ? 15.697 0.099 -0.154 1.00 50.59 80 PRO A N 1
ATOM 672 C CA . PRO A 1 80 ? 14.984 -1.069 -0.641 1.00 50.59 80 PRO A CA 1
ATOM 673 C C . PRO A 1 80 ? 15.710 -2.322 -0.144 1.00 50.59 80 PRO A C 1
ATOM 675 O O . PRO A 1 80 ? 16.898 -2.512 -0.415 1.00 50.59 80 PRO A O 1
ATOM 678 N N . LYS A 1 81 ? 15.009 -3.198 0.586 1.00 49.44 81 LYS A N 1
ATOM 679 C CA . LYS A 1 81 ? 15.523 -4.541 0.883 1.00 49.44 81 LYS A CA 1
ATOM 680 C C . LYS A 1 81 ? 15.561 -5.314 -0.432 1.00 49.44 81 LYS A C 1
ATOM 682 O O . LYS A 1 81 ? 14.570 -5.914 -0.836 1.00 49.44 81 LYS A O 1
ATOM 687 N N . VAL A 1 82 ? 16.699 -5.256 -1.125 1.00 50.19 82 VAL A N 1
ATOM 688 C CA . VAL A 1 82 ? 16.931 -6.012 -2.357 1.00 50.19 82 VAL A CA 1
ATOM 689 C C . VAL A 1 82 ? 16.969 -7.490 -1.993 1.00 50.19 82 VAL A C 1
ATOM 691 O O . VAL A 1 82 ? 18.011 -8.036 -1.626 1.00 50.19 82 VAL A O 1
ATOM 694 N N . HIS A 1 83 ? 15.829 -8.163 -2.107 1.00 49.94 83 HIS A N 1
ATOM 695 C CA . HIS A 1 83 ? 15.825 -9.615 -2.121 1.00 49.94 83 HIS A CA 1
ATOM 696 C C . HIS A 1 83 ? 16.374 -10.051 -3.480 1.00 49.94 83 HIS A C 1
ATOM 698 O O . HIS A 1 83 ? 15.683 -10.005 -4.499 1.00 49.94 83 HIS A O 1
ATOM 704 N N . LYS A 1 84 ? 17.654 -10.440 -3.499 1.00 46.34 84 LYS A N 1
ATOM 705 C CA . LYS A 1 84 ? 18.274 -11.108 -4.645 1.00 46.34 84 LYS A CA 1
ATOM 706 C C . LYS A 1 84 ? 17.663 -12.502 -4.773 1.00 46.34 84 LYS A C 1
ATOM 708 O O . LYS A 1 84 ? 18.156 -13.459 -4.186 1.00 46.34 84 LYS A O 1
ATOM 713 N N . LEU A 1 85 ? 16.578 -12.623 -5.529 1.00 53.06 85 LEU A N 1
ATOM 714 C CA . LEU A 1 85 ? 16.185 -13.911 -6.092 1.00 53.06 85 LEU A CA 1
ATOM 715 C C . LEU A 1 85 ? 17.085 -14.159 -7.303 1.00 53.06 85 LEU A C 1
ATOM 717 O O . LEU A 1 85 ? 17.383 -13.223 -8.040 1.00 53.06 85 LEU A O 1
ATOM 721 N N . SER A 1 86 ? 17.510 -15.403 -7.530 1.00 41.66 86 SER A N 1
ATOM 722 C CA . SER A 1 86 ? 18.558 -15.784 -8.498 1.00 41.66 86 SER A CA 1
ATOM 723 C C . SER A 1 86 ? 18.389 -15.260 -9.937 1.00 41.66 86 SER A C 1
ATOM 725 O O . SER A 1 86 ? 19.325 -15.352 -10.721 1.00 41.66 86 SER A O 1
ATOM 727 N N . HIS A 1 87 ? 17.232 -14.690 -10.295 1.00 53.97 87 HIS A N 1
ATOM 728 C CA . HIS A 1 87 ? 16.955 -14.115 -11.614 1.00 53.97 87 HIS A CA 1
ATOM 729 C C . HIS A 1 87 ? 16.268 -12.732 -11.590 1.00 53.97 87 HIS A C 1
ATOM 731 O O . HIS A 1 87 ? 15.983 -12.193 -12.660 1.00 53.97 87 HIS A O 1
ATOM 737 N N . GLN A 1 88 ? 15.953 -12.160 -10.417 1.00 53.66 88 GLN A N 1
ATOM 738 C CA . GLN A 1 88 ? 15.187 -10.908 -10.300 1.00 53.66 88 GLN A CA 1
ATOM 739 C C . GLN A 1 88 ? 15.594 -10.095 -9.065 1.00 53.66 88 GLN A C 1
ATOM 741 O O . GLN A 1 88 ? 15.795 -10.642 -7.981 1.00 53.66 88 GLN A O 1
ATOM 746 N N . HIS A 1 89 ? 15.657 -8.773 -9.227 1.00 64.88 89 HIS A N 1
ATOM 747 C CA . HIS A 1 89 ? 15.766 -7.835 -8.113 1.00 64.88 89 HIS A CA 1
ATOM 748 C C . HIS A 1 89 ? 14.375 -7.305 -7.787 1.00 64.88 89 HIS A C 1
ATOM 750 O O . HIS A 1 89 ? 13.773 -6.592 -8.596 1.00 64.88 89 HIS A O 1
ATOM 756 N N . LEU A 1 90 ? 13.877 -7.686 -6.612 1.00 71.81 90 LEU A N 1
ATOM 757 C CA . LEU A 1 90 ? 12.678 -7.101 -6.035 1.00 71.81 90 LEU A CA 1
ATOM 758 C C . LEU A 1 90 ? 13.102 -5.962 -5.112 1.00 71.81 90 LEU A C 1
ATOM 760 O O . LEU A 1 90 ? 13.811 -6.190 -4.132 1.00 71.81 90 LEU A O 1
ATOM 764 N N . ASN A 1 91 ? 12.674 -4.749 -5.436 1.00 76.69 91 ASN A N 1
ATOM 765 C CA . ASN A 1 91 ? 12.851 -3.581 -4.586 1.00 76.69 91 ASN A CA 1
ATOM 766 C C . ASN A 1 91 ? 11.529 -3.311 -3.884 1.00 76.69 91 ASN A C 1
ATOM 768 O O . ASN A 1 91 ? 10.539 -3.040 -4.551 1.00 76.69 91 ASN A O 1
ATOM 772 N N . THR A 1 92 ? 11.492 -3.396 -2.560 1.00 81.50 92 THR A N 1
ATOM 773 C CA . THR A 1 92 ? 10.265 -3.151 -1.794 1.00 81.50 92 THR A CA 1
ATOM 774 C C . THR A 1 92 ? 10.377 -1.836 -1.043 1.00 81.50 92 THR A C 1
ATOM 776 O O . THR A 1 92 ? 11.281 -1.682 -0.217 1.00 81.50 92 THR A O 1
ATOM 779 N N . THR A 1 93 ? 9.441 -0.930 -1.290 1.00 85.50 93 THR A N 1
ATOM 780 C CA . THR A 1 93 ? 9.353 0.370 -0.624 1.00 85.50 93 THR A CA 1
ATOM 781 C C . THR A 1 93 ? 8.015 0.457 0.090 1.00 85.50 93 THR A C 1
ATOM 783 O O . THR A 1 93 ? 6.985 0.104 -0.479 1.00 85.50 93 THR A O 1
ATOM 786 N N . PHE A 1 94 ? 8.034 0.918 1.337 1.00 88.88 94 PHE A N 1
ATOM 787 C CA . PHE A 1 94 ? 6.825 1.190 2.105 1.00 88.88 94 PHE A CA 1
ATOM 788 C C . PHE A 1 94 ? 6.566 2.689 2.095 1.00 88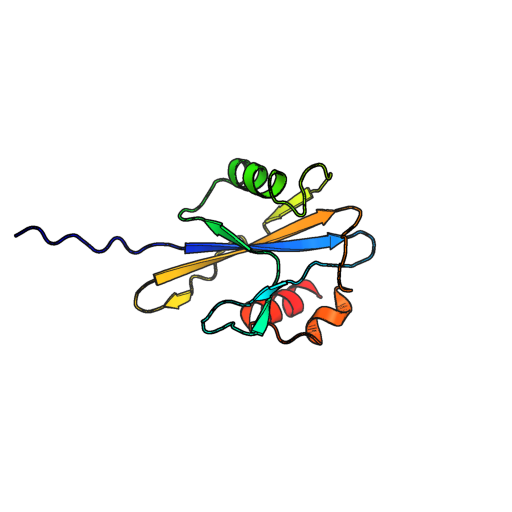.88 94 PHE A C 1
ATOM 790 O O . PHE A 1 94 ? 7.464 3.481 2.391 1.00 88.88 94 PHE A O 1
ATOM 797 N N . TRP A 1 95 ? 5.344 3.054 1.742 1.00 90.25 95 TRP A N 1
ATOM 798 C CA . TRP A 1 95 ? 4.868 4.420 1.644 1.00 90.25 95 TRP A CA 1
ATOM 799 C C . TRP A 1 95 ? 3.724 4.605 2.628 1.00 90.25 95 TRP A C 1
ATOM 801 O O . TRP 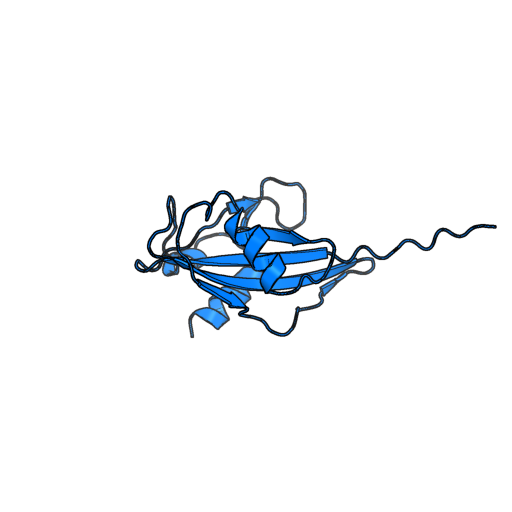A 1 95 ? 2.694 3.952 2.497 1.00 90.25 95 TRP A O 1
ATOM 811 N N . ILE A 1 96 ? 3.905 5.477 3.609 1.00 91.69 96 ILE A N 1
ATOM 812 C CA . ILE A 1 96 ? 2.860 5.835 4.559 1.00 91.69 96 ILE A CA 1
ATOM 813 C C . ILE A 1 96 ? 1.937 6.847 3.896 1.00 91.69 96 ILE A C 1
ATOM 815 O O . ILE A 1 96 ? 2.395 7.876 3.400 1.00 91.69 96 ILE A O 1
ATOM 819 N N . VAL A 1 97 ? 0.648 6.540 3.884 1.00 92.56 97 VAL A N 1
ATOM 820 C CA . VAL A 1 97 ? -0.410 7.392 3.358 1.00 92.56 97 VAL A CA 1
ATOM 821 C C . VAL A 1 97 ? -1.282 7.823 4.528 1.00 92.56 97 VAL A C 1
ATOM 823 O O . VAL A 1 97 ? -2.155 7.069 4.960 1.00 92.56 97 VAL A O 1
ATOM 826 N N . ASN A 1 98 ? -1.045 9.028 5.039 1.00 92.38 98 ASN A N 1
ATOM 827 C CA . ASN A 1 98 ? -1.896 9.616 6.067 1.00 92.38 98 ASN A CA 1
ATOM 828 C C . ASN A 1 98 ? -3.145 10.181 5.403 1.00 92.38 98 ASN A C 1
ATOM 830 O O . ASN A 1 98 ? -3.050 11.019 4.506 1.00 92.38 98 ASN A O 1
ATOM 834 N N . ILE A 1 99 ? -4.313 9.722 5.830 1.00 92.25 99 ILE A N 1
ATOM 835 C CA . ILE A 1 99 ? -5.601 10.132 5.274 1.00 92.25 99 ILE A CA 1
ATOM 836 C C . ILE A 1 99 ? -6.610 10.339 6.401 1.00 92.25 99 ILE A C 1
ATOM 838 O O . ILE A 1 99 ? -6.481 9.766 7.475 1.00 92.25 99 ILE A O 1
ATOM 842 N N . ASP A 1 100 ? -7.636 11.157 6.187 1.00 89.81 100 ASP A N 1
ATOM 843 C CA . ASP A 1 100 ? -8.663 11.355 7.213 1.00 89.81 100 ASP A CA 1
ATOM 844 C C . ASP A 1 100 ? -9.473 10.082 7.478 1.00 89.81 100 ASP A C 1
ATOM 846 O O . ASP A 1 100 ? -9.681 9.712 8.631 1.00 89.81 100 ASP A O 1
ATOM 850 N N . LEU A 1 101 ? -9.905 9.400 6.413 1.00 87.56 101 LEU A N 1
ATOM 851 C CA . LEU A 1 101 ? -10.775 8.233 6.498 1.00 87.56 101 LEU A CA 1
ATOM 852 C C . LEU A 1 101 ? -10.415 7.187 5.445 1.00 87.56 101 LEU A C 1
ATOM 854 O O . LEU A 1 101 ? -10.235 7.487 4.261 1.00 87.56 101 LEU A O 1
ATOM 858 N N . VAL A 1 102 ? -10.413 5.934 5.884 1.00 86.19 102 VAL A N 1
ATOM 859 C CA . VAL A 1 102 ? -10.297 4.761 5.025 1.00 86.19 102 VAL A CA 1
ATOM 860 C C . VAL A 1 102 ? -11.645 4.044 4.956 1.00 86.19 102 VAL A C 1
ATOM 862 O O . VAL A 1 102 ? -12.222 3.671 5.976 1.00 86.19 102 VAL A O 1
ATOM 865 N N . GLU A 1 103 ? -12.137 3.806 3.741 1.00 82.56 103 GLU A N 1
ATOM 866 C CA . GLU A 1 103 ? -13.335 2.992 3.513 1.00 82.56 103 GLU A CA 1
ATOM 867 C C . GLU A 1 103 ? -12.971 1.505 3.537 1.00 82.56 103 GLU A C 1
ATOM 869 O O . GLU A 1 103 ? -11.995 1.098 2.911 1.00 82.56 103 GLU A O 1
ATOM 874 N N . ASN A 1 104 ? -13.761 0.690 4.244 1.00 84.00 104 ASN A N 1
ATOM 875 C CA . ASN A 1 104 ? -13.492 -0.741 4.460 1.00 84.00 104 ASN A CA 1
ATOM 876 C C . ASN A 1 104 ? -12.118 -1.026 5.096 1.00 84.00 104 ASN A C 1
ATOM 878 O O . ASN A 1 104 ? -11.507 -2.064 4.840 1.00 84.00 104 ASN A O 1
ATOM 882 N N . GLY A 1 105 ? -11.629 -0.091 5.914 1.00 85.94 105 GLY A N 1
ATOM 883 C CA . GLY A 1 105 ? -10.375 -0.255 6.631 1.00 85.94 105 GLY A CA 1
ATOM 884 C C . GLY A 1 105 ? -10.488 -1.259 7.771 1.00 85.94 105 GLY A C 1
ATOM 885 O O . GLY A 1 105 ? -11.531 -1.375 8.416 1.00 85.94 105 GLY A O 1
ATOM 886 N N . VAL A 1 106 ? -9.391 -1.954 8.044 1.00 90.56 106 VAL A N 1
ATOM 887 C CA . VAL A 1 106 ? -9.223 -2.795 9.229 1.00 90.56 106 VAL A CA 1
ATOM 888 C C . VAL A 1 106 ? -8.447 -2.017 10.295 1.00 90.56 106 VAL A C 1
ATOM 890 O O . VAL A 1 106 ? -7.550 -1.250 9.934 1.00 90.56 106 VAL A O 1
ATOM 893 N N . PRO A 1 107 ? -8.761 -2.178 11.591 1.00 90.56 107 PRO A N 1
ATOM 894 C CA . PRO A 1 107 ? -7.956 -1.592 12.661 1.00 90.56 107 PRO A CA 1
ATOM 895 C C . PRO A 1 107 ? -6.497 -2.031 12.546 1.00 90.56 107 PRO A C 1
ATOM 897 O O . PRO A 1 107 ? -6.225 -3.226 12.393 1.00 90.56 107 PRO A O 1
ATOM 900 N N . PHE A 1 108 ? -5.569 -1.077 12.628 1.00 87.00 108 PHE A N 1
ATOM 901 C CA . PHE A 1 108 ? -4.139 -1.342 12.468 1.00 87.00 108 PHE A CA 1
ATOM 902 C C . PHE A 1 108 ? -3.627 -2.344 13.517 1.00 87.00 108 PHE A C 1
ATOM 904 O O . PHE A 1 108 ? -2.864 -3.252 13.203 1.00 87.00 108 PHE A O 1
ATOM 911 N N . GLU A 1 109 ? -4.171 -2.269 14.730 1.00 85.56 109 GLU A N 1
ATOM 912 C CA . GLU A 1 109 ? -3.878 -3.184 15.839 1.00 85.56 109 GLU A CA 1
ATOM 913 C C . GLU A 1 109 ? -4.244 -4.649 15.542 1.00 85.56 109 GLU A C 1
ATOM 915 O O . GLU A 1 109 ? -3.599 -5.558 16.050 1.00 85.56 109 GLU A O 1
ATOM 920 N N . THR A 1 110 ? -5.248 -4.888 14.691 1.00 87.00 110 TH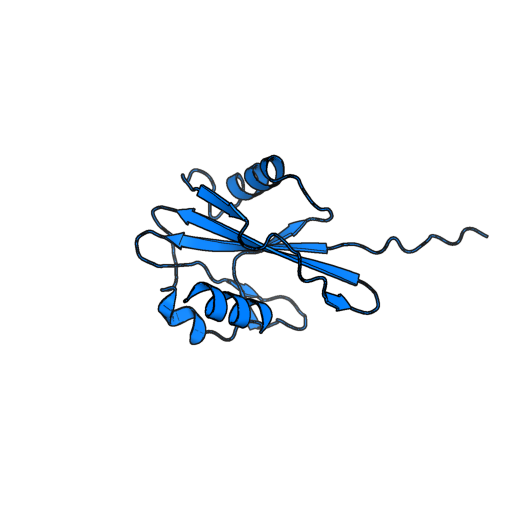R A N 1
ATOM 921 C CA . THR A 1 110 ? -5.714 -6.244 14.333 1.00 87.00 110 THR A CA 1
ATOM 922 C C . THR A 1 110 ? -5.011 -6.815 13.106 1.00 87.00 110 THR A C 1
ATOM 924 O O . THR A 1 110 ? -5.345 -7.905 12.653 1.00 87.00 110 THR A O 1
ATOM 927 N N . ILE A 1 111 ? -4.055 -6.093 12.509 1.00 85.56 111 ILE A N 1
ATOM 928 C CA . ILE A 1 111 ? -3.369 -6.574 11.301 1.00 85.56 111 ILE A CA 1
ATOM 929 C C . ILE A 1 111 ? -2.616 -7.882 11.581 1.00 85.56 111 ILE A C 1
ATOM 931 O O . ILE A 1 111 ? -2.525 -8.731 10.695 1.00 85.56 111 ILE A O 1
ATOM 935 N N . THR A 1 112 ? -2.098 -8.062 12.797 1.00 82.06 112 THR A N 1
ATOM 936 C CA . THR A 1 112 ? -1.347 -9.258 13.210 1.00 82.06 112 THR A CA 1
ATOM 937 C C . THR A 1 112 ? -2.200 -10.530 13.233 1.00 82.06 112 THR A C 1
ATOM 939 O O . THR A 1 112 ? -1.648 -11.618 13.078 1.00 82.06 112 THR A O 1
ATOM 942 N N . ASP A 1 113 ? -3.530 -10.414 13.330 1.00 88.25 113 ASP A N 1
ATOM 943 C CA . ASP A 1 113 ? -4.463 -11.540 13.186 1.00 88.25 113 ASP A CA 1
ATOM 944 C C . ASP A 1 113 ? -4.575 -12.038 11.735 1.00 88.25 113 ASP A C 1
ATOM 946 O O . ASP A 1 113 ? -5.004 -13.169 11.481 1.00 88.25 113 ASP A O 1
ATOM 950 N N . TYR A 1 114 ? -4.196 -11.214 10.751 1.00 88.00 114 TYR A N 1
ATOM 951 C CA . TYR A 1 114 ? -4.259 -11.595 9.346 1.00 88.00 114 TYR A CA 1
ATOM 952 C C . TYR A 1 114 ? -2.995 -12.353 8.925 1.00 88.00 114 TYR A C 1
ATOM 954 O O . TYR A 1 114 ? -1.875 -11.947 9.240 1.00 88.00 114 TYR A O 1
ATOM 962 N N . PRO A 1 115 ? -3.127 -13.422 8.118 1.00 88.94 115 PRO A N 1
ATOM 963 C CA . PRO A 1 115 ? -1.970 -14.093 7.548 1.00 88.94 115 PRO A CA 1
ATOM 964 C C . PRO A 1 115 ? -1.328 -13.185 6.491 1.00 88.94 115 PRO A C 1
ATOM 966 O O . PRO A 1 115 ? -1.812 -13.083 5.358 1.00 88.94 115 PRO A O 1
ATOM 969 N N . VAL A 1 116 ? -0.235 -12.523 6.868 1.00 87.75 116 VAL A N 1
ATOM 970 C CA . VAL A 1 116 ? 0.531 -11.604 6.016 1.00 87.75 116 VAL A CA 1
ATOM 971 C C . VAL A 1 116 ? 1.897 -12.195 5.635 1.00 87.75 116 VAL A C 1
ATOM 973 O O . VAL A 1 116 ? 2.434 -13.049 6.342 1.00 87.75 116 VAL A O 1
ATOM 976 N N . PRO A 1 117 ? 2.510 -11.767 4.515 1.00 84.19 117 PRO A N 1
ATOM 977 C CA . PRO A 1 117 ? 3.898 -12.091 4.210 1.00 84.19 117 PRO A CA 1
ATOM 978 C C . PRO A 1 117 ? 4.846 -11.626 5.319 1.00 84.19 117 PRO A C 1
ATOM 980 O O . PRO A 1 117 ? 4.671 -10.540 5.867 1.00 84.19 117 PRO A O 1
ATOM 983 N N . ILE A 1 118 ? 5.928 -12.375 5.551 1.00 81.81 118 ILE A N 1
ATOM 984 C CA . ILE A 1 118 ? 6.946 -12.038 6.564 1.00 81.81 118 ILE A CA 1
ATOM 985 C C . ILE A 1 118 ? 7.518 -10.619 6.409 1.00 81.81 118 ILE A C 1
ATOM 987 O O . ILE A 1 118 ? 7.834 -9.965 7.390 1.00 81.81 118 ILE A O 1
ATOM 991 N N . LEU A 1 119 ? 7.606 -10.101 5.179 1.00 81.25 119 LEU A N 1
ATOM 992 C CA . LEU A 1 119 ? 8.045 -8.728 4.921 1.00 81.25 119 LEU A CA 1
ATOM 993 C C . LEU A 1 119 ? 7.090 -7.686 5.529 1.00 81.25 119 LEU A C 1
ATOM 995 O O . LEU A 1 119 ? 7.550 -6.676 6.053 1.00 81.25 119 LEU A O 1
ATOM 999 N N . ILE A 1 120 ? 5.783 -7.932 5.428 1.00 84.75 120 ILE A N 1
ATOM 1000 C CA . ILE A 1 120 ? 4.744 -7.062 5.981 1.00 84.75 120 ILE A CA 1
ATOM 1001 C C . ILE A 1 120 ? 4.694 -7.223 7.500 1.00 84.75 120 ILE A C 1
ATOM 1003 O O . ILE A 1 120 ? 4.683 -6.211 8.189 1.00 84.75 120 ILE A O 1
ATOM 1007 N N . GLY A 1 121 ? 4.770 -8.458 8.010 1.00 85.94 121 GLY A N 1
ATOM 1008 C CA . GLY A 1 121 ? 4.893 -8.729 9.449 1.00 85.94 121 GLY A CA 1
ATOM 1009 C C . GLY A 1 121 ? 6.055 -7.961 10.082 1.00 85.94 121 GLY A C 1
ATOM 1010 O O . GLY A 1 121 ? 5.837 -7.156 10.980 1.00 85.94 121 GLY A O 1
ATOM 1011 N N . ASN A 1 122 ? 7.256 -8.085 9.508 1.00 84.19 122 ASN A N 1
ATOM 1012 C CA . ASN A 1 122 ? 8.441 -7.362 9.976 1.00 84.19 122 ASN A CA 1
ATOM 1013 C C . ASN A 1 122 ? 8.272 -5.835 9.914 1.00 84.19 122 ASN A C 1
ATOM 1015 O O . ASN A 1 122 ? 8.844 -5.123 10.732 1.00 84.19 122 ASN A O 1
ATOM 1019 N N . PHE A 1 123 ? 7.553 -5.309 8.915 1.00 85.31 123 PHE A N 1
ATOM 1020 C CA . PHE A 1 123 ? 7.257 -3.877 8.851 1.00 85.31 123 PHE A CA 1
ATOM 1021 C C . PHE A 1 123 ? 6.338 -3.460 10.003 1.00 85.31 123 PHE A C 1
ATOM 1023 O O . PHE A 1 123 ? 6.635 -2.473 10.662 1.00 85.31 123 PHE A O 1
ATOM 1030 N N . ILE A 1 124 ? 5.264 -4.214 10.262 1.00 83.81 124 ILE A N 1
ATOM 1031 C CA . ILE A 1 124 ? 4.303 -3.918 11.334 1.00 83.81 124 ILE A CA 1
ATOM 1032 C C . ILE A 1 124 ? 5.002 -3.947 12.691 1.00 83.81 124 ILE A C 1
ATOM 1034 O O . ILE A 1 124 ? 4.834 -3.008 13.458 1.00 83.81 124 ILE A O 1
ATOM 1038 N N . GLU A 1 125 ? 5.830 -4.962 12.956 1.00 83.06 125 GLU A N 1
ATOM 1039 C CA . GLU A 1 125 ? 6.600 -5.064 14.202 1.00 83.06 125 GLU A CA 1
ATOM 1040 C C . GLU A 1 125 ? 7.509 -3.853 14.431 1.00 83.06 125 GLU A C 1
ATOM 1042 O O . GLU A 1 125 ? 7.587 -3.357 15.546 1.00 83.06 125 GLU A O 1
ATOM 1047 N N . VAL A 1 126 ? 8.179 -3.356 13.384 1.00 81.81 126 VAL A N 1
ATOM 1048 C CA . VAL A 1 126 ? 9.062 -2.179 13.482 1.00 81.81 126 VAL A CA 1
ATOM 1049 C C . VAL A 1 126 ? 8.268 -0.872 13.548 1.00 81.81 126 VAL A C 1
ATOM 1051 O O . VAL A 1 126 ? 8.717 0.089 14.164 1.00 81.81 126 VAL A O 1
ATOM 1054 N N . PHE A 1 127 ? 7.101 -0.818 12.908 1.00 79.75 127 PHE A N 1
ATOM 1055 C CA . PHE A 1 127 ? 6.245 0.364 12.886 1.00 79.75 127 PHE A CA 1
ATOM 1056 C C . PHE A 1 127 ? 5.496 0.577 14.214 1.00 79.75 127 PHE A C 1
ATOM 1058 O O . PHE A 1 127 ? 5.235 1.717 14.577 1.00 79.75 127 PHE A O 1
ATOM 1065 N N . HIS A 1 128 ? 5.173 -0.495 14.945 1.00 67.69 128 HIS A N 1
ATOM 1066 C CA . HIS A 1 128 ? 4.456 -0.473 16.231 1.00 67.69 128 HIS A CA 1
ATOM 1067 C C . HIS A 1 128 ? 5.322 -0.103 17.460 1.00 67.69 128 HIS A C 1
ATOM 1069 O O . HIS A 1 128 ? 4.917 -0.403 18.585 1.00 67.69 128 HIS A O 1
ATOM 1075 N N . PHE A 1 129 ? 6.497 0.505 17.265 1.00 47.00 129 PHE A N 1
ATOM 1076 C CA . PHE A 1 129 ? 7.463 0.805 18.334 1.00 47.00 129 PHE A CA 1
ATOM 1077 C C . PHE A 1 129 ? 7.307 2.197 18.952 1.00 47.00 129 PHE A C 1
ATOM 1079 O O . PHE A 1 129 ? 7.163 3.178 18.186 1.00 47.00 129 PHE A O 1
#

Organism: NCBI:txid504487

=== Feature glossary ===
A reading guide for the features in this record.

Start from the sequence.

  · Sequence gives the chain of amino acids in standard one-letter code (A=alanine, C=cysteine, …, Y=tyrosine), read N→C. It is the only feature that is directly encoded by the gene; all structural features are derived from the folded form of this sequence.

Fold it, and you get atomic coordinates and the backbone conformation that goes with them.

  · Structure coordinates are given as an mmCIF _atom_site loop: one row per atom with element, residue name, chain id, sequence number, and x/y/z position in Å. Only the four main-chain atoms per residue are included here; side chains are omitted to keep the record compact.

  · Backbone dihedral angles. Every residue except chain termini has a φ (preceding-C → N → Cα → C) and a ψ (N → Cα → C → next-N). They are reported in degrees following the IUPAC sign convention. Secondary structure is essentially a statement about which (φ, ψ) basin each residue occupies.

  · Eight-state secondary structure (DSSP): H is the canonical α-helix, G the tighter 3₁₀-helix, I the wider π-helix; E/B are β-structure, T and S are turns and bends, and '-' is everything else. DSSP derives these from the pattern of main-chain N–H···O=C hydrogen bonds, not from the sequence.

  · SS3 is a coarse helix/strand/coil call (letters a/b/c) made by the P-SEA algorithm from inter-Cα distances and dihedrals. It is less detailed than DSSP but needs only Cα positions.

Summarize the fold with a handful of shape descriptors and a per-residue structural alphabet.

  · Radius of gyration (Rg) is the root-mean-square distance of Cα atoms from their centroid — a single number for overall size and compactness. A globular domain of N residues has Rg ≈ 2.2·N^0.38 Å; an extended or disordered chain has a much larger Rg. The Cα contact count is the number of residue pairs whose Cα atoms are within 8 Å and are more than four positions apart in sequence — a standard proxy for tertiary packing density. The bounding box is the smallest axis-aligned box enclosing all Cα atoms.

  · 3Di is Foldseek's structural alphabet. Each residue is assigned one of twenty discrete states based on how its Cα sits relative to its spatial (not sequential) neighbors. Aligning 3Di strings finds structural homologs roughly as well as full 3D superposition, but orders of magnitude faster.

  · Solvent-accessible surface area (SASA) is the area in Å² traced out by the centre of a 1.4 Å probe sphere (a water molecule) rolled over the protein's van der Waals surface (Shrake–Rupley / Lee–Richards construction). Buried residues have near-zero SASA; fully exposed residues can exceed 200 Å². The total SASA scales roughly with the number of surface residues.

Ask how reliable the model is.

  · For AlphaFold models, the B-factor field carries pLDDT — the model's own estimate of local accuracy on a 0–100 scale. Regions with pLDDT<50 should be treated as essentially unmodeled; they often correspond to intrinsically disordered segments.

  · For experimental (PDB) structures, the B-factor (temperature factor) quantifies the positional spread of each atom in the crystal — a combination of thermal vibration and static disorder — in units of Å². High B-factors mark flexible loops or poorly resolved regions; low B-factors mark the rigid, well-ordered core.

  · Predicted Aligned Error (PAE) is an AlphaFold confidence matrix: entry (i, j) is the expected error in the position of residue j, in ångströms, when the prediction is superimposed on the true structure at residue i. Low PAE within a block of residues means that block is internally rigid and well-predicted; high PAE between two blocks means their relative placement is uncertain even if each block individually is confident.

Place it in context: what it resembles, what it is annotated as, and how it looks.

  · Structural nearest neighbors (via Foldseek easy-search vs the PDB). Reported per hit: target PDB id, E-value, and alignment TM-score. A TM-score above ~0.5 is the conventional threshold for 'same fold'.

  · Functional annotations link the protein to curated databases. InterPro entries identify conserved domains and families by matching the sequence against member-database signatures (Pfam, PROSITE, CDD, …). Gene Ontology (GO) terms describe molecular function, biological process, and cellular component in a controlled vocabulary. CATH places the structure in a hierarchical fold classification (Class/Architecture/Topology/Homologous-superfamily). The organism is the source species.

  · The contact map is a binary N×N matrix image: pixel (i, j) is dark where Cα_i and Cα_j are within 8 Å and |i−j|>4. Because the |i−j|>4 filter removes local helical contacts, off-diagonal stripes parallel to the main diagonal indicate parallel β-sheets; stripes perpendicular to it indicate antiparallel β-sheets. The Ramachandran plot scatters every residue's (φ, ψ) pair against the sterically allowed regions. The PAE heatmap renders the predicted-aligned-error matrix.

  · Six rendered views show the 3D structure from the faces of a cube — i.e. along ±x, ±y, ±z. Rendering representation is drawn randomly per protein from cartoon (secondary-structure ribbons), sticks (backbone bonds), or molecular surface; coloring is either N→C rainbow (blue at the N-terminus through red at the C-terminus) or one color per chain.